Protein AF-A0A974CG20-F1 (afdb_monomer_lite)

Secondary structure (DSSP, 8-state):
---HHHHTT-S--GGGGG--SS--HHHHHHHHHHHHHTT-SPPP-----S--HHHHHHHHHHH-----SSSTTHHHHHHT--EEEEETTTT--EEEESSS-----SS--EEEEEE----

InterPro domains:
  IPR044245 SprT-like domain-containing protein Spartan [PTHR21220] (57-111)

Foldseek 3Di:
DDDPVCVVVDPDDPCVVVDDPDDDPQVVVCVCCCVPVVVPDDDDPDDDDPDPPVVQVVCCVVPVDDDDPDPPCPVVLQVLQQWWKFFQDPVRDIDTDNDPDDPPDPDPRIDTDGGPPDD

Structure (mmCIF, N/CA/C/O backbone):
data_AF-A0A974CG20-F1
#
_entry.id   AF-A0A974CG20-F1
#
loop_
_atom_site.group_PDB
_atom_site.id
_atom_site.type_symbol
_atom_site.label_atom_id
_atom_site.label_alt_id
_atom_site.label_comp_id
_atom_site.label_asym_id
_atom_site.label_entity_id
_atom_site.label_seq_id
_atom_site.pdbx_PDB_ins_code
_atom_site.Cartn_x
_atom_site.Cartn_y
_atom_site.Cartn_z
_atom_site.occupancy
_atom_site.B_iso_or_equiv
_atom_site.auth_seq_id
_atom_site.auth_comp_id
_atom_site.auth_asym_id
_atom_site.auth_atom_id
_atom_site.pdbx_PDB_model_num
ATOM 1 N N . MET A 1 1 ? 12.926 -22.228 27.833 1.00 44.75 1 MET A N 1
ATOM 2 C CA . MET A 1 1 ? 11.455 -22.135 27.722 1.00 44.75 1 MET A CA 1
ATOM 3 C C . MET A 1 1 ? 11.102 -20.659 27.718 1.00 44.75 1 MET A C 1
ATOM 5 O O . MET A 1 1 ? 11.668 -19.958 28.554 1.00 44.75 1 MET A O 1
ATOM 9 N N . PRO A 1 2 ? 10.309 -20.162 26.757 1.00 46.28 2 PRO A N 1
ATOM 10 C CA . PRO A 1 2 ? 9.942 -18.752 26.726 1.00 46.28 2 PRO A CA 1
ATOM 11 C C . PRO A 1 2 ? 9.093 -18.404 27.955 1.00 46.28 2 PRO A C 1
ATOM 13 O O . PRO A 1 2 ? 8.410 -19.257 28.518 1.00 46.28 2 PRO A O 1
ATOM 16 N N . ASN A 1 3 ? 9.198 -17.157 28.405 1.00 40.91 3 ASN A N 1
ATOM 17 C CA . ASN A 1 3 ? 8.448 -16.632 29.539 1.00 40.91 3 ASN A CA 1
ATOM 18 C C . ASN A 1 3 ? 6.965 -16.455 29.135 1.00 40.91 3 ASN A C 1
ATOM 20 O O . ASN A 1 3 ? 6.720 -15.734 28.167 1.00 40.91 3 ASN A O 1
ATOM 24 N N . PRO A 1 4 ? 5.993 -17.043 29.861 1.00 49.53 4 PRO A N 1
ATOM 25 C CA . PRO A 1 4 ? 4.571 -17.037 29.487 1.00 49.53 4 PRO A CA 1
ATOM 26 C C . PRO A 1 4 ? 3.954 -15.635 29.341 1.00 49.53 4 PRO A C 1
ATOM 28 O O . PRO A 1 4 ? 2.990 -15.463 28.606 1.00 49.53 4 PRO A O 1
ATOM 31 N N . ILE A 1 5 ? 4.540 -14.605 29.962 1.00 49.38 5 ILE A N 1
ATOM 32 C CA . ILE A 1 5 ? 4.065 -13.213 29.844 1.00 49.38 5 ILE A CA 1
ATOM 33 C C . ILE A 1 5 ? 4.364 -12.618 28.451 1.00 49.38 5 ILE A C 1
ATOM 35 O O . ILE A 1 5 ? 3.653 -11.731 27.985 1.00 49.38 5 ILE A O 1
ATOM 39 N N . HIS A 1 6 ? 5.411 -13.093 27.765 1.00 46.56 6 HIS A N 1
ATOM 40 C CA . HIS A 1 6 ? 5.769 -12.589 26.433 1.00 46.56 6 HIS A CA 1
ATOM 41 C C . HIS A 1 6 ? 4.850 -13.113 25.326 1.00 46.56 6 HIS A C 1
ATOM 43 O O . HIS A 1 6 ? 4.752 -12.476 24.283 1.00 46.56 6 HIS A O 1
ATOM 49 N N . GLU A 1 7 ? 4.174 -14.238 25.551 1.00 50.69 7 GLU A N 1
ATOM 50 C CA . GLU A 1 7 ? 3.284 -14.867 24.572 1.00 50.69 7 GLU A CA 1
ATOM 51 C C . GLU A 1 7 ? 1.909 -14.180 24.558 1.00 50.69 7 GLU A C 1
ATOM 53 O O . GLU A 1 7 ? 1.377 -13.883 23.495 1.00 50.69 7 GLU A O 1
ATOM 58 N N . GLU A 1 8 ? 1.407 -13.765 25.727 1.00 50.75 8 GLU A N 1
ATOM 59 C CA . GLU A 1 8 ? 0.160 -12.991 25.874 1.00 50.75 8 GLU A CA 1
ATOM 60 C C . GLU A 1 8 ? 0.214 -11.572 25.267 1.00 50.75 8 GLU A C 1
ATOM 62 O O . GLU A 1 8 ? -0.822 -10.950 25.021 1.00 50.75 8 GLU A O 1
ATOM 67 N N . LEU A 1 9 ? 1.420 -11.051 25.020 1.00 45.91 9 LEU A N 1
ATOM 68 C CA . LEU A 1 9 ? 1.667 -9.730 24.430 1.00 45.91 9 LEU A CA 1
ATOM 69 C C . LEU A 1 9 ? 2.395 -9.807 23.078 1.00 45.91 9 LEU A C 1
ATOM 71 O O . LEU A 1 9 ? 2.738 -8.763 22.516 1.00 45.91 9 LEU A O 1
ATOM 75 N N . SER A 1 10 ? 2.651 -11.014 22.559 1.00 51.00 10 SER A N 1
ATOM 76 C CA . SER A 1 10 ? 3.330 -11.188 21.276 1.00 51.00 10 SER A CA 1
ATOM 77 C C . SER A 1 10 ? 2.419 -10.718 20.146 1.00 51.00 10 SER A C 1
ATOM 79 O O . SER A 1 10 ? 1.331 -11.243 19.936 1.00 51.00 10 SER A O 1
ATOM 81 N N . VAL A 1 11 ? 2.880 -9.721 19.391 1.00 53.59 11 VAL A N 1
ATOM 82 C CA . VAL A 1 11 ? 2.206 -9.234 18.172 1.00 53.59 11 VAL A CA 1
ATOM 83 C C . VAL A 1 11 ? 2.372 -10.195 16.992 1.00 53.59 11 VAL A C 1
ATOM 85 O O . VAL A 1 11 ? 1.773 -9.985 15.943 1.00 53.59 11 VAL A O 1
ATOM 88 N N . ILE A 1 12 ? 3.208 -11.222 17.155 1.00 46.75 12 ILE A N 1
ATOM 89 C CA . ILE A 1 12 ? 3.532 -12.216 16.140 1.00 46.75 12 ILE A CA 1
ATOM 90 C C . ILE A 1 12 ? 2.987 -13.552 16.644 1.00 46.75 12 ILE A C 1
ATOM 92 O O . ILE A 1 12 ? 3.507 -14.105 17.615 1.00 46.75 12 ILE A O 1
ATOM 96 N N . ASP A 1 13 ? 1.932 -14.045 16.001 1.00 52.88 13 ASP A N 1
ATOM 97 C CA . ASP A 1 13 ? 1.332 -15.355 16.258 1.00 52.88 13 ASP A CA 1
ATOM 98 C C . ASP A 1 13 ? 1.295 -16.135 14.919 1.00 52.88 13 ASP A C 1
ATOM 100 O O . ASP A 1 13 ? 0.939 -15.550 13.893 1.00 52.88 13 ASP A O 1
ATOM 104 N N . PRO A 1 14 ? 1.688 -17.426 14.877 1.00 53.88 14 PRO A N 1
ATOM 105 C CA . PRO A 1 14 ? 1.644 -18.265 13.670 1.00 53.88 14 PRO A CA 1
ATOM 106 C C . PRO A 1 14 ? 0.293 -18.275 12.933 1.00 53.88 14 PRO A C 1
ATOM 108 O O . PRO A 1 14 ? 0.229 -18.563 11.739 1.00 53.88 14 PRO A O 1
ATOM 111 N N . GLN A 1 15 ? -0.807 -17.937 13.610 1.00 47.72 15 GLN A N 1
ATOM 112 C CA . GLN A 1 15 ? -2.123 -17.782 12.992 1.00 47.72 15 GLN A CA 1
ATOM 113 C C . GLN A 1 15 ? -2.222 -16.565 12.050 1.00 47.72 15 GLN A C 1
ATOM 115 O O . GLN A 1 15 ? -3.116 -16.535 11.203 1.00 47.72 15 GLN A O 1
ATOM 120 N N . TRP A 1 16 ? -1.296 -15.598 12.129 1.00 52.69 16 TRP A N 1
ATOM 121 C CA . TRP A 1 16 ? -1.282 -14.394 11.285 1.00 52.69 16 TRP A CA 1
ATOM 122 C C . TRP A 1 16 ? -0.949 -14.689 9.819 1.00 52.69 16 TRP A C 1
ATOM 124 O O . TRP A 1 16 ? -1.364 -13.938 8.939 1.00 52.69 16 TRP A O 1
ATOM 134 N N . GLU A 1 17 ? -0.277 -15.809 9.538 1.00 53.56 17 GLU A N 1
ATOM 135 C CA . GLU A 1 17 ? -0.023 -16.282 8.169 1.00 53.56 17 GLU A CA 1
ATOM 136 C C . GLU A 1 17 ? -1.299 -16.775 7.463 1.00 53.56 17 GLU A C 1
ATOM 138 O O . GLU A 1 17 ? -1.343 -16.837 6.236 1.00 53.56 17 GLU A O 1
ATOM 143 N N . ASN A 1 18 ? -2.355 -17.081 8.226 1.00 56.50 18 ASN A N 1
ATOM 144 C CA . ASN A 1 18 ? -3.639 -17.583 7.728 1.00 56.50 18 ASN A CA 1
ATOM 145 C C . ASN A 1 18 ? -4.761 -16.531 7.776 1.00 56.50 18 ASN A C 1
ATOM 147 O O . ASN A 1 18 ? -5.938 -16.877 7.655 1.00 56.50 18 ASN A O 1
ATOM 151 N N . LEU A 1 19 ? -4.424 -15.255 7.990 1.00 54.50 19 LEU A N 1
ATOM 152 C CA . LEU A 1 19 ? -5.420 -14.193 8.095 1.00 54.50 19 LEU A CA 1
ATOM 153 C C . LEU A 1 19 ? -6.129 -13.923 6.765 1.00 54.50 19 LEU A C 1
ATOM 155 O O . LEU A 1 19 ? -5.547 -13.987 5.681 1.00 54.50 19 LEU A O 1
ATOM 159 N N . ASP A 1 20 ? -7.410 -13.575 6.896 1.00 52.62 20 ASP A N 1
ATOM 160 C CA . ASP A 1 20 ? -8.280 -13.125 5.816 1.00 52.62 20 ASP A CA 1
ATOM 161 C C . ASP A 1 20 ? -7.569 -12.027 4.997 1.00 52.62 20 ASP A C 1
ATOM 163 O O . ASP A 1 20 ? -7.147 -11.022 5.576 1.00 52.62 20 ASP A O 1
ATOM 167 N N . PRO A 1 21 ? -7.426 -12.171 3.663 1.00 58.19 21 PRO A N 1
ATOM 168 C CA . PRO A 1 21 ? -6.765 -11.181 2.812 1.00 58.19 21 PRO A CA 1
ATOM 169 C C . PRO A 1 21 ? -7.437 -9.799 2.839 1.00 58.19 21 PRO A C 1
ATOM 171 O O . PRO A 1 21 ? -6.884 -8.837 2.297 1.00 58.19 21 PRO A O 1
ATOM 174 N N . LYS A 1 22 ? -8.629 -9.672 3.439 1.00 58.19 22 LYS A N 1
ATOM 175 C CA . LYS A 1 22 ? -9.328 -8.399 3.588 1.00 58.19 22 LYS A CA 1
ATOM 176 C C . LYS A 1 22 ? -9.989 -8.271 4.967 1.00 58.19 22 LYS A C 1
ATOM 178 O O . LYS A 1 22 ? -11.216 -8.313 5.063 1.00 58.19 22 LYS A O 1
ATOM 183 N N . PRO A 1 23 ? -9.208 -8.033 6.032 1.00 75.06 23 PRO A N 1
ATOM 184 C CA . PRO A 1 23 ? -9.781 -7.876 7.355 1.00 75.06 23 PRO A CA 1
ATOM 185 C C . PRO A 1 23 ? -10.607 -6.583 7.443 1.00 75.06 23 PRO A C 1
ATOM 187 O O . PRO A 1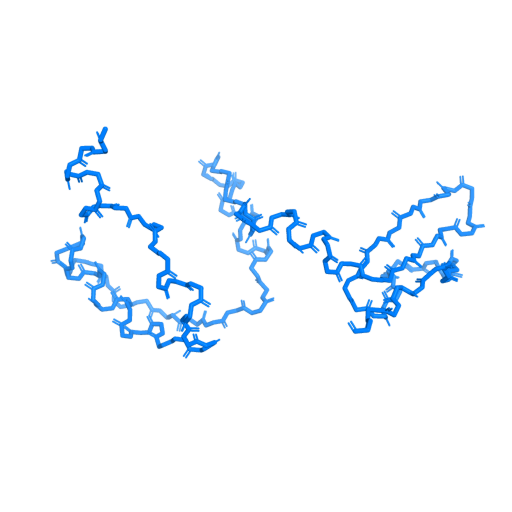 23 ? -10.300 -5.564 6.806 1.00 75.06 23 PRO A O 1
ATOM 190 N N . ASP A 1 24 ? -11.666 -6.617 8.252 1.00 82.00 24 ASP A N 1
ATOM 191 C CA . ASP A 1 24 ? -12.481 -5.440 8.547 1.00 82.00 24 ASP A CA 1
ATOM 192 C C . ASP A 1 24 ? -11.720 -4.494 9.487 1.00 82.00 24 ASP A C 1
ATOM 194 O O . ASP A 1 24 ? -11.630 -4.692 10.701 1.00 82.00 24 ASP A O 1
ATOM 198 N N . ILE A 1 25 ? -11.172 -3.428 8.908 1.00 83.62 25 ILE A N 1
ATOM 199 C CA . ILE A 1 25 ? -10.390 -2.423 9.633 1.00 83.62 25 ILE A CA 1
ATOM 200 C C . ILE A 1 25 ? -11.187 -1.664 10.683 1.00 83.62 25 ILE A C 1
ATOM 202 O O . ILE A 1 25 ? -10.602 -1.216 11.668 1.00 83.62 25 ILE A O 1
ATOM 206 N N . HIS A 1 26 ? -12.497 -1.506 10.501 1.00 86.06 26 HIS A N 1
ATOM 207 C CA . HIS A 1 26 ? -13.326 -0.785 11.461 1.00 86.06 26 HIS A CA 1
ATOM 208 C C . HIS A 1 26 ? -13.598 -1.651 12.688 1.00 86.06 26 HIS A C 1
ATOM 210 O O . HIS A 1 26 ? -13.527 -1.154 13.816 1.00 86.06 26 HIS A O 1
ATOM 216 N N . ALA A 1 27 ? -13.847 -2.947 12.478 1.00 85.44 27 ALA A N 1
ATOM 217 C CA . ALA A 1 27 ? -13.979 -3.914 13.562 1.00 85.44 27 ALA A CA 1
ATOM 218 C C . ALA A 1 27 ? -12.687 -3.991 14.391 1.00 85.44 27 ALA A C 1
ATOM 220 O O . ALA A 1 27 ? -12.728 -3.811 15.611 1.00 85.44 27 ALA A O 1
ATOM 221 N N . LEU A 1 28 ? -11.539 -4.127 13.717 1.00 85.12 28 LEU A N 1
ATOM 222 C CA . LEU A 1 28 ? -10.225 -4.143 14.366 1.00 85.12 28 LEU A CA 1
ATOM 223 C C . LEU A 1 28 ? -9.950 -2.855 15.143 1.00 85.12 28 LEU A C 1
ATOM 225 O O . LEU A 1 28 ? -9.527 -2.901 16.297 1.00 85.12 28 LEU A O 1
ATOM 229 N N . TYR A 1 29 ? -10.224 -1.693 14.546 1.00 87.25 29 TYR A N 1
ATOM 230 C CA . TYR A 1 29 ? -10.041 -0.416 15.230 1.00 87.25 29 TYR A CA 1
ATOM 231 C C . TYR A 1 29 ? -10.854 -0.341 16.526 1.00 87.25 29 TYR A C 1
ATOM 233 O O . TYR A 1 29 ? -10.322 0.055 17.563 1.00 87.25 29 TYR A O 1
ATOM 241 N N . LYS A 1 30 ? -12.131 -0.740 16.488 1.00 86.56 30 LYS A N 1
ATOM 242 C CA . LYS A 1 30 ? -13.007 -0.713 17.664 1.00 86.56 30 LYS A CA 1
ATOM 243 C C . LYS A 1 30 ? -12.487 -1.635 18.769 1.00 86.56 30 LYS A C 1
ATOM 245 O O . LYS A 1 30 ? -12.417 -1.206 19.921 1.00 86.56 30 LYS A O 1
ATOM 250 N N . GLU A 1 31 ? -12.089 -2.856 18.423 1.00 86.31 31 GLU A N 1
ATOM 251 C CA . GLU A 1 31 ? -11.542 -3.822 19.378 1.00 86.31 31 GLU A CA 1
ATOM 252 C C . GLU A 1 31 ? -10.257 -3.299 20.036 1.00 86.31 31 GLU A C 1
ATOM 254 O O . GLU A 1 31 ? -10.152 -3.246 21.265 1.00 86.31 31 GLU A O 1
ATOM 259 N N . LEU A 1 32 ? -9.306 -2.821 19.229 1.00 84.25 32 LEU A N 1
ATOM 260 C CA . LEU A 1 32 ? -8.031 -2.298 19.717 1.00 84.25 32 LEU A CA 1
ATOM 261 C C . LEU A 1 32 ? -8.210 -1.018 20.542 1.00 84.25 32 LEU A C 1
ATOM 263 O O . LEU A 1 32 ? -7.533 -0.845 21.558 1.00 84.25 32 LEU A O 1
ATOM 267 N N . ASN A 1 33 ? -9.137 -0.135 20.155 1.00 88.00 33 ASN A N 1
ATOM 268 C CA . ASN A 1 33 ? -9.449 1.077 20.913 1.00 88.00 33 ASN A CA 1
ATOM 269 C C . ASN A 1 33 ? -9.927 0.728 22.328 1.00 88.00 33 ASN A C 1
ATOM 271 O O . ASN A 1 33 ? -9.447 1.307 23.302 1.00 88.00 33 ASN A O 1
ATOM 275 N N . VAL A 1 34 ? -10.814 -0.259 22.473 1.00 88.38 34 VAL A N 1
ATOM 276 C CA . VAL A 1 34 ? -11.261 -0.734 23.792 1.00 88.38 34 VAL A CA 1
ATOM 277 C C . VAL A 1 34 ? -10.107 -1.378 24.561 1.00 88.38 34 VAL A C 1
ATOM 279 O O . VAL A 1 34 ? -9.853 -0.995 25.705 1.00 88.38 34 VAL A O 1
ATOM 282 N N . LYS A 1 35 ? -9.382 -2.306 23.926 1.00 84.44 35 LYS A N 1
ATOM 283 C CA . LYS A 1 35 ? -8.353 -3.133 24.570 1.00 84.44 35 LYS A CA 1
ATOM 284 C C . LYS A 1 35 ? -7.142 -2.328 25.048 1.00 84.44 35 LYS A C 1
ATOM 286 O O . LYS A 1 35 ? -6.692 -2.512 26.174 1.00 84.44 35 LYS A O 1
ATOM 291 N N . PHE A 1 36 ? -6.634 -1.416 24.221 1.00 82.88 36 PHE A N 1
ATOM 292 C CA . PHE A 1 36 ? -5.374 -0.709 24.484 1.00 82.88 36 PHE A CA 1
ATOM 293 C C . PHE A 1 36 ? -5.567 0.761 24.853 1.00 82.88 36 PHE A C 1
ATOM 295 O O . PHE A 1 36 ? -4.799 1.309 25.644 1.00 82.88 36 PHE A O 1
ATOM 302 N N . PHE A 1 37 ? -6.611 1.404 24.330 1.00 87.75 37 PHE A N 1
ATOM 303 C CA . PHE A 1 37 ? -6.822 2.846 24.481 1.00 87.75 37 PHE A CA 1
ATOM 304 C C . PHE A 1 37 ? -8.027 3.194 25.362 1.00 87.75 37 PHE A C 1
ATOM 306 O O . PHE A 1 37 ? -8.390 4.367 25.487 1.00 87.75 37 PHE A O 1
ATOM 313 N N . ARG A 1 38 ? -8.629 2.189 26.018 1.00 89.06 38 ARG A N 1
ATOM 314 C CA . ARG A 1 38 ? -9.775 2.335 26.931 1.00 89.06 38 ARG A CA 1
ATOM 315 C C . ARG A 1 38 ? -10.954 3.081 26.291 1.00 89.06 38 ARG A C 1
ATOM 317 O O . ARG A 1 38 ? -11.650 3.830 26.971 1.00 89.06 38 ARG A O 1
ATOM 324 N N . GLY A 1 39 ? -11.126 2.936 24.977 1.00 88.25 39 GLY A N 1
ATOM 325 C CA . GLY A 1 39 ? -12.185 3.584 24.203 1.00 88.25 39 GLY A CA 1
ATOM 326 C C . GLY A 1 39 ? -12.057 5.105 24.081 1.00 88.25 39 GLY A C 1
ATOM 327 O O . GLY A 1 39 ? -13.041 5.765 23.764 1.00 88.25 39 GLY A O 1
ATOM 328 N N . LYS A 1 40 ? -10.884 5.686 24.366 1.00 89.50 40 LYS A N 1
ATOM 329 C CA . LYS A 1 40 ? -10.697 7.148 24.368 1.00 89.50 40 LYS A CA 1
ATOM 330 C C . LYS A 1 40 ? -10.356 7.739 23.005 1.00 89.50 40 LYS A C 1
ATOM 332 O O . LYS A 1 40 ? -10.406 8.961 22.866 1.00 89.50 40 LYS A O 1
ATOM 337 N N . LEU A 1 41 ? -9.971 6.924 22.021 1.00 87.06 41 LEU A N 1
ATOM 338 C CA . LEU A 1 41 ? -9.687 7.448 20.690 1.00 87.06 41 LEU A CA 1
ATOM 339 C C . LEU A 1 41 ? -11.004 7.780 19.965 1.00 87.06 41 LEU A C 1
ATOM 341 O O . LEU A 1 41 ? -11.918 6.948 19.977 1.00 87.06 41 LEU A O 1
ATOM 345 N N . PRO A 1 42 ? -11.111 8.962 19.328 1.00 87.75 42 PRO A N 1
ATOM 346 C CA . PRO A 1 42 ? -12.275 9.329 18.523 1.00 87.75 42 PRO A CA 1
ATOM 347 C C . PRO A 1 42 ? -12.383 8.424 17.293 1.00 87.75 42 PRO A C 1
ATOM 349 O O . PRO A 1 42 ? -11.379 7.863 16.862 1.00 87.75 42 PRO A O 1
ATOM 352 N N . GLU A 1 43 ? -13.567 8.278 16.699 1.00 84.25 43 GLU A N 1
ATOM 353 C CA . GLU A 1 43 ? -13.704 7.526 15.445 1.00 84.25 43 GLU A CA 1
ATOM 354 C C . GLU A 1 43 ? -12.958 8.237 14.300 1.00 84.25 43 GLU A C 1
ATOM 356 O O . GLU A 1 43 ? -13.265 9.390 13.987 1.00 84.25 43 GLU A O 1
ATOM 361 N N . PRO A 1 44 ? -11.959 7.587 13.677 1.00 82.44 44 PRO A N 1
ATOM 362 C CA . PRO A 1 44 ? -11.235 8.157 12.555 1.00 82.44 44 PRO A CA 1
ATOM 363 C C . PRO A 1 44 ? -11.964 7.863 11.237 1.00 82.44 44 PRO A C 1
ATOM 365 O O . PRO A 1 44 ? -12.649 6.848 11.102 1.00 82.44 44 PRO A O 1
ATOM 368 N N . ASP A 1 45 ? -11.732 8.697 10.218 1.00 80.88 45 ASP A N 1
ATOM 369 C CA . ASP A 1 45 ? -12.050 8.356 8.822 1.00 80.88 45 ASP A CA 1
ATOM 370 C C . ASP A 1 45 ? -11.057 7.288 8.327 1.00 80.88 45 ASP A C 1
ATOM 372 O O . ASP A 1 45 ? -10.037 7.581 7.697 1.00 80.88 45 ASP A O 1
ATOM 376 N N . LEU A 1 46 ? -11.309 6.040 8.727 1.00 80.81 46 LEU A N 1
ATOM 377 C CA . LEU A 1 46 ? -10.435 4.901 8.482 1.00 80.81 46 LEU A CA 1
ATOM 378 C C . LEU A 1 46 ? -10.665 4.366 7.064 1.00 80.81 46 LEU A C 1
ATOM 380 O O . LEU A 1 46 ? -11.745 3.884 6.735 1.00 80.81 46 LEU A O 1
ATOM 384 N N . LYS A 1 47 ? -9.641 4.442 6.212 1.00 79.50 47 LYS A N 1
ATOM 385 C CA . LYS A 1 47 ? -9.696 3.954 4.829 1.00 79.50 47 LYS A CA 1
ATOM 386 C C . LYS A 1 47 ? -8.469 3.123 4.509 1.00 79.50 47 LYS A C 1
ATOM 388 O O . LYS A 1 47 ? -7.340 3.536 4.775 1.00 79.50 47 LYS A O 1
ATOM 393 N N . TRP A 1 48 ? -8.691 1.991 3.850 1.00 68.06 48 TRP A N 1
ATOM 394 C CA . TRP A 1 48 ? -7.614 1.270 3.188 1.00 68.06 48 TRP A CA 1
ATOM 395 C C . TRP A 1 48 ? -6.996 2.146 2.096 1.00 68.06 48 TRP A C 1
ATOM 397 O O . TRP A 1 48 ? -7.702 2.717 1.263 1.00 68.06 48 TRP A O 1
ATOM 407 N N . SER A 1 49 ? -5.668 2.240 2.085 1.00 65.56 49 SER A N 1
ATOM 408 C CA . SER A 1 49 ? -4.923 2.935 1.039 1.00 65.56 49 SER A CA 1
ATOM 409 C C . SER A 1 49 ? -3.886 2.007 0.433 1.00 65.56 49 SER A C 1
ATOM 411 O O . SER A 1 49 ? -2.975 1.541 1.111 1.00 65.56 49 SER A O 1
ATOM 413 N N . ASN A 1 50 ? -3.948 1.855 -0.887 1.00 63.69 50 ASN A N 1
ATOM 414 C CA . ASN A 1 50 ? -2.922 1.156 -1.665 1.00 63.69 50 ASN A CA 1
ATOM 415 C C . ASN A 1 50 ? -1.638 2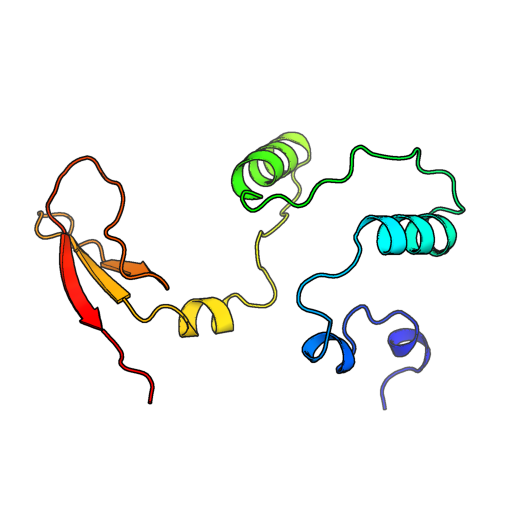.001 -1.820 1.00 63.69 50 ASN A C 1
ATOM 417 O O . ASN A 1 50 ? -0.699 1.606 -2.509 1.00 63.69 50 ASN A O 1
ATOM 421 N N . ARG A 1 51 ? -1.609 3.212 -1.245 1.00 64.12 51 ARG A N 1
ATOM 422 C CA . ARG A 1 51 ? -0.521 4.189 -1.360 1.00 64.12 51 ARG A CA 1
ATOM 423 C C . ARG A 1 51 ? -0.144 4.722 0.019 1.00 64.12 51 ARG A C 1
ATOM 425 O O . ARG A 1 51 ? -0.477 5.846 0.384 1.00 64.12 51 ARG A O 1
ATOM 432 N N . ILE A 1 52 ? 0.600 3.919 0.774 1.00 69.44 52 ILE A N 1
ATOM 433 C CA . ILE A 1 52 ? 1.116 4.306 2.097 1.00 69.44 52 ILE A CA 1
ATOM 434 C C . ILE A 1 52 ? 2.345 5.232 2.024 1.00 69.44 52 ILE A C 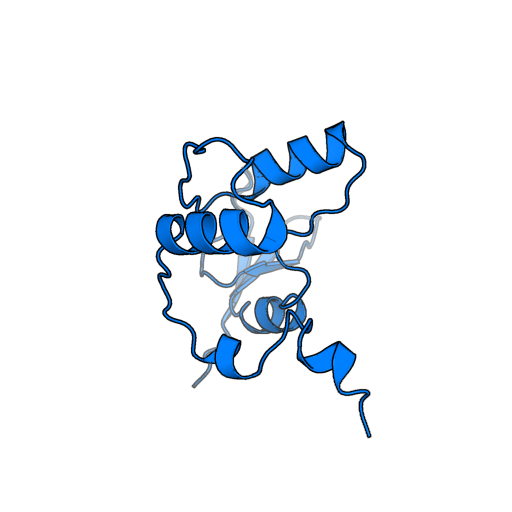1
ATOM 436 O O . ILE A 1 52 ? 2.768 5.801 3.027 1.00 69.44 52 ILE A O 1
ATOM 440 N N . SER A 1 53 ? 2.932 5.415 0.836 1.00 68.00 53 SER A N 1
ATOM 441 C CA . SER A 1 53 ? 4.232 6.075 0.665 1.00 68.00 53 SER A CA 1
ATOM 442 C C . SER A 1 53 ? 4.251 7.545 1.085 1.00 68.00 53 SER A C 1
ATOM 444 O O . SER A 1 53 ? 5.206 7.965 1.737 1.00 68.00 53 SER A O 1
ATOM 446 N N . GLU A 1 54 ? 3.220 8.317 0.734 1.00 73.31 54 GLU A N 1
ATOM 447 C CA . GLU A 1 54 ? 3.167 9.758 1.019 1.00 73.31 54 GLU A CA 1
ATOM 448 C C . GLU A 1 54 ? 2.831 10.068 2.488 1.00 73.31 54 GLU A C 1
ATOM 450 O O . GLU A 1 54 ? 3.610 10.784 3.127 1.00 73.31 54 GLU A O 1
ATOM 455 N N . PRO A 1 55 ? 1.773 9.486 3.094 1.00 78.00 55 PRO A N 1
ATOM 456 C CA . PRO A 1 55 ? 1.498 9.684 4.518 1.00 78.00 55 PRO A CA 1
ATOM 457 C C . PRO A 1 55 ? 2.674 9.263 5.410 1.00 78.00 55 PRO A C 1
ATOM 459 O O . PRO A 1 55 ? 3.073 10.013 6.301 1.00 78.00 55 PRO A O 1
ATOM 462 N N . ARG A 1 56 ? 3.302 8.114 5.114 1.00 80.94 56 ARG A N 1
ATOM 463 C CA . ARG A 1 56 ? 4.478 7.607 5.840 1.00 80.94 56 ARG A CA 1
ATOM 464 C C . ARG A 1 56 ? 5.660 8.575 5.781 1.00 80.94 56 ARG A C 1
ATOM 466 O O . ARG A 1 56 ? 6.246 8.883 6.815 1.00 80.94 56 ARG A O 1
ATOM 473 N N . ARG A 1 57 ? 6.005 9.086 4.588 1.00 79.06 57 ARG A N 1
ATOM 474 C CA . ARG A 1 57 ? 7.092 10.073 4.415 1.00 79.06 57 ARG A CA 1
ATOM 475 C C . ARG A 1 57 ? 6.851 11.324 5.249 1.00 79.06 57 ARG A C 1
ATOM 477 O O . ARG A 1 57 ? 7.772 11.807 5.903 1.00 79.06 57 ARG A O 1
ATOM 484 N N . ARG A 1 58 ? 5.619 11.835 5.236 1.00 84.44 58 ARG A N 1
ATOM 485 C CA . ARG A 1 58 ? 5.239 13.022 6.004 1.00 84.44 58 ARG A CA 1
ATOM 486 C C . ARG A 1 58 ? 5.381 12.790 7.510 1.00 84.44 58 ARG A C 1
ATOM 488 O O . ARG A 1 58 ? 5.953 13.641 8.183 1.00 84.44 58 ARG A O 1
ATOM 495 N N . ILE A 1 59 ? 4.910 11.657 8.032 1.00 82.69 59 ILE A N 1
ATOM 496 C CA . ILE A 1 59 ? 5.002 11.339 9.465 1.00 82.69 59 ILE A CA 1
ATOM 497 C C . ILE A 1 59 ? 6.461 11.197 9.898 1.00 82.69 59 ILE A C 1
ATOM 499 O O . ILE A 1 59 ? 6.864 11.861 10.851 1.00 82.69 59 ILE A O 1
ATOM 503 N N . ASN A 1 60 ? 7.270 10.421 9.171 1.00 84.44 60 ASN A N 1
ATOM 504 C CA . ASN A 1 60 ? 8.690 10.247 9.494 1.00 84.44 60 ASN A CA 1
ATOM 505 C C . ASN A 1 60 ? 9.430 11.593 9.504 1.00 84.44 60 ASN A C 1
ATOM 507 O O . ASN A 1 60 ? 10.217 11.864 10.405 1.00 84.44 60 ASN A O 1
ATOM 511 N N . LYS A 1 61 ? 9.118 12.481 8.548 1.00 84.50 61 LYS A N 1
ATOM 512 C CA . LYS A 1 61 ? 9.706 13.826 8.484 1.00 84.50 61 LYS A CA 1
ATOM 513 C C . LYS A 1 61 ? 9.295 14.722 9.659 1.00 84.50 61 LYS A C 1
ATOM 515 O O . LYS A 1 61 ? 10.122 15.486 10.137 1.00 84.50 61 LYS A O 1
ATOM 520 N N . LEU A 1 62 ? 8.033 14.671 10.087 1.00 86.44 62 LEU A N 1
ATOM 521 C CA . LEU A 1 62 ? 7.505 15.547 11.144 1.00 86.44 62 LEU A CA 1
ATOM 522 C C . LEU A 1 62 ? 7.841 15.065 12.558 1.00 86.44 62 LEU A C 1
ATOM 524 O O . LEU A 1 62 ? 7.953 15.880 13.464 1.00 86.44 62 LEU A O 1
ATOM 528 N N . THR A 1 63 ? 7.956 13.753 12.749 1.00 83.25 63 THR A N 1
ATOM 529 C CA . THR A 1 63 ? 8.069 13.136 14.081 1.00 83.25 63 THR A CA 1
ATOM 530 C C . THR A 1 63 ? 9.449 12.549 14.362 1.00 83.25 63 THR A C 1
ATOM 532 O O . THR A 1 63 ? 9.723 12.171 15.495 1.00 83.25 63 THR A O 1
ATOM 535 N N . GLY A 1 64 ? 10.309 12.429 13.344 1.00 80.00 64 GLY A N 1
ATOM 536 C CA . GLY A 1 64 ? 11.576 11.699 13.444 1.00 80.00 64 GLY A CA 1
ATOM 537 C C . GLY A 1 64 ? 11.408 10.177 13.526 1.00 80.00 64 GLY A C 1
ATOM 538 O O . GLY A 1 64 ? 12.397 9.466 13.689 1.00 80.00 64 GLY A O 1
ATOM 539 N N . ALA A 1 65 ? 10.180 9.658 13.411 1.00 74.88 65 ALA A N 1
ATOM 540 C CA . ALA A 1 65 ? 9.923 8.224 13.407 1.00 74.88 65 ALA A CA 1
ATOM 541 C C . ALA A 1 65 ? 10.532 7.536 12.171 1.00 74.88 65 ALA A C 1
ATOM 543 O O . ALA A 1 65 ? 10.669 8.135 11.102 1.00 74.88 65 ALA A O 1
ATOM 544 N N . ASN A 1 66 ? 10.828 6.241 12.294 1.00 73.56 66 ASN A N 1
ATOM 545 C CA . ASN A 1 66 ? 11.260 5.394 11.182 1.00 73.56 66 ASN A CA 1
ATOM 546 C C . ASN A 1 66 ? 10.191 4.350 10.839 1.00 73.56 66 ASN A C 1
ATOM 548 O O . ASN A 1 66 ? 10.426 3.146 10.912 1.00 73.56 66 ASN A O 1
ATOM 552 N N . ILE A 1 67 ? 8.991 4.807 10.473 1.00 71.88 67 ILE A N 1
ATOM 553 C CA . ILE A 1 67 ? 7.941 3.901 10.005 1.00 71.88 67 ILE A CA 1
ATOM 554 C C . ILE A 1 67 ? 8.400 3.334 8.660 1.00 71.88 67 ILE A C 1
ATOM 556 O O . ILE A 1 67 ? 8.465 4.057 7.655 1.00 71.88 67 ILE A O 1
ATOM 560 N N . MET A 1 68 ? 8.766 2.055 8.639 1.00 66.12 68 MET A N 1
ATOM 561 C CA . MET A 1 68 ? 9.072 1.307 7.424 1.00 66.12 68 MET A CA 1
ATOM 562 C C . MET A 1 68 ? 7.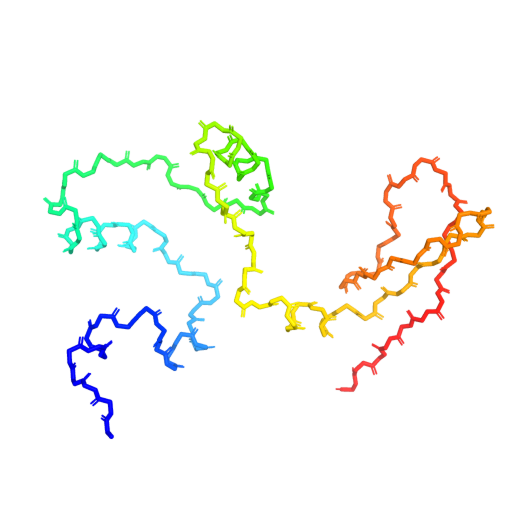763 0.830 6.794 1.00 66.12 68 MET A C 1
ATOM 564 O O . MET A 1 68 ? 6.827 0.476 7.497 1.00 66.12 68 MET A O 1
ATOM 568 N N . ALA A 1 69 ? 7.666 0.874 5.462 1.00 65.19 69 ALA A N 1
ATOM 569 C CA . ALA A 1 69 ? 6.450 0.417 4.785 1.00 65.19 69 ALA A CA 1
ATOM 570 C C . ALA A 1 69 ? 6.273 -1.106 4.908 1.00 65.19 69 ALA A C 1
ATOM 572 O O . ALA A 1 69 ? 5.142 -1.565 4.957 1.00 65.19 69 ALA A O 1
ATOM 573 N N . TYR A 1 70 ? 7.391 -1.843 4.958 1.00 65.25 70 TYR A N 1
ATOM 574 C CA . TYR A 1 70 ? 7.450 -3.303 5.047 1.00 65.25 70 TYR A CA 1
ATOM 575 C C . TYR A 1 70 ? 8.768 -3.715 5.733 1.00 65.25 70 TYR A C 1
ATOM 577 O O . TYR A 1 70 ? 9.745 -3.988 5.035 1.00 65.25 70 TYR A O 1
ATOM 585 N N . PRO A 1 71 ? 8.872 -3.641 7.069 1.00 55.94 71 PRO A N 1
ATOM 586 C CA . PRO A 1 71 ? 10.067 -4.106 7.769 1.00 55.94 71 PRO A CA 1
ATOM 587 C C . PRO A 1 71 ? 10.152 -5.636 7.828 1.00 55.94 71 PRO A C 1
ATOM 589 O O . PRO A 1 71 ? 11.240 -6.179 7.678 1.00 55.94 71 PRO A O 1
ATOM 592 N N . ASP A 1 72 ? 9.008 -6.311 7.940 1.00 57.50 72 ASP A N 1
ATOM 593 C CA . ASP A 1 72 ? 8.955 -7.723 8.352 1.00 57.50 72 ASP A CA 1
ATOM 594 C C . ASP A 1 72 ? 8.936 -8.707 7.174 1.00 57.50 72 ASP A C 1
ATOM 596 O O . ASP A 1 72 ? 9.050 -9.905 7.373 1.00 57.50 72 ASP A O 1
ATOM 600 N N . PHE A 1 73 ? 8.810 -8.189 5.947 1.00 61.88 73 PHE A N 1
ATOM 601 C CA . PHE A 1 73 ? 8.737 -8.987 4.718 1.00 61.88 73 PHE A CA 1
ATOM 602 C C . PHE A 1 73 ? 9.732 -8.515 3.661 1.00 61.88 73 PHE A C 1
ATOM 604 O O . PHE A 1 73 ? 9.478 -8.627 2.461 1.00 61.88 73 PHE A O 1
ATOM 611 N N . LYS A 1 74 ? 10.814 -7.836 4.062 1.00 66.38 74 LYS A N 1
ATOM 612 C CA . LYS A 1 74 ? 11.742 -7.233 3.095 1.00 66.38 74 LYS A CA 1
ATOM 613 C C . LYS A 1 74 ? 12.380 -8.299 2.206 1.00 66.38 74 LYS A C 1
ATOM 615 O O . LYS A 1 74 ? 12.499 -8.074 0.997 1.00 66.38 74 LYS A O 1
ATOM 620 N N . ASP A 1 75 ? 12.732 -9.426 2.809 1.00 70.25 75 ASP A N 1
ATOM 621 C CA . ASP A 1 75 ? 13.389 -10.545 2.150 1.00 70.25 75 ASP A CA 1
ATOM 622 C C . ASP A 1 75 ? 12.386 -11.296 1.262 1.00 70.25 75 ASP A C 1
ATOM 624 O O . ASP A 1 75 ? 12.632 -11.490 0.073 1.00 70.25 75 ASP A O 1
ATOM 628 N N . GLU A 1 76 ? 11.187 -11.586 1.766 1.00 75.56 76 GLU A N 1
ATOM 629 C CA . GLU A 1 76 ? 10.073 -12.194 1.030 1.00 75.56 76 GLU A CA 1
ATOM 630 C C . GLU A 1 76 ? 9.637 -11.322 -0.152 1.00 75.56 76 GLU A C 1
ATOM 632 O O . GLU A 1 76 ? 9.438 -11.805 -1.268 1.00 75.56 76 GLU A O 1
ATOM 637 N N . TYR A 1 77 ? 9.540 -10.010 0.056 1.00 74.94 77 TYR A N 1
ATOM 638 C CA . TYR A 1 77 ? 9.221 -9.044 -0.989 1.00 74.94 77 TYR A CA 1
ATOM 639 C C . TYR A 1 77 ? 10.300 -9.007 -2.074 1.00 74.94 77 TYR A C 1
ATOM 641 O O . TYR A 1 77 ? 9.978 -8.876 -3.257 1.00 74.94 77 TYR A O 1
ATOM 649 N N . ASP A 1 78 ? 11.578 -9.119 -1.704 1.00 76.25 78 ASP A N 1
ATOM 650 C CA . ASP A 1 78 ? 12.675 -9.203 -2.667 1.00 76.25 78 ASP A CA 1
ATOM 651 C C . ASP A 1 78 ? 12.638 -10.527 -3.446 1.00 76.25 78 ASP A C 1
ATOM 653 O O . ASP A 1 78 ? 12.853 -10.511 -4.661 1.00 76.25 78 ASP A O 1
ATOM 657 N N . LEU A 1 79 ? 12.248 -11.635 -2.804 1.00 76.44 79 LEU A N 1
ATOM 658 C CA . LEU A 1 79 ? 12.022 -12.927 -3.460 1.00 76.44 79 LEU A CA 1
ATOM 659 C C . LEU A 1 79 ? 10.886 -12.886 -4.498 1.00 76.44 79 LEU A C 1
ATOM 661 O O . LEU A 1 79 ? 10.930 -13.637 -5.476 1.00 76.44 79 LEU A O 1
ATOM 665 N N . LEU A 1 80 ? 9.883 -12.019 -4.326 1.00 78.00 80 LEU A N 1
ATOM 666 C CA . LEU A 1 80 ? 8.782 -11.848 -5.286 1.00 78.00 80 LEU A CA 1
ATOM 667 C C . LEU A 1 80 ? 9.180 -11.062 -6.546 1.00 78.00 80 LEU A C 1
ATOM 669 O O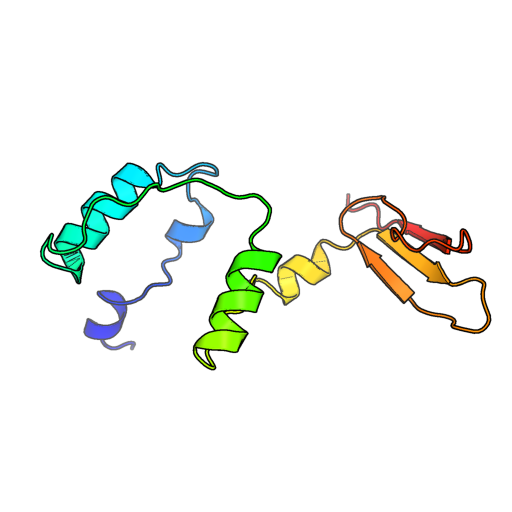 . LEU A 1 80 ? 8.423 -11.033 -7.519 1.00 78.00 80 LEU A O 1
ATOM 673 N N . LYS A 1 81 ? 10.342 -10.400 -6.571 1.00 79.25 81 LYS A N 1
ATOM 674 C CA . LYS A 1 81 ? 10.767 -9.589 -7.721 1.00 79.25 81 LYS A CA 1
ATOM 675 C C . LYS A 1 81 ? 11.310 -10.458 -8.856 1.00 79.25 81 LYS A C 1
ATOM 677 O O . LYS A 1 81 ? 12.514 -10.660 -9.006 1.00 79.25 81 LYS A O 1
ATOM 682 N N . CYS A 1 82 ? 10.410 -10.933 -9.705 1.00 80.50 82 CYS A N 1
ATOM 683 C CA . CYS A 1 82 ? 10.726 -11.803 -10.836 1.00 80.50 82 CYS A CA 1
ATOM 684 C C . CYS A 1 82 ? 11.104 -11.065 -12.134 1.00 80.50 82 CYS A C 1
ATOM 686 O O . CYS A 1 82 ? 11.572 -11.712 -13.071 1.00 80.50 82 CYS A O 1
ATOM 688 N N . HIS A 1 83 ? 10.939 -9.736 -12.209 1.00 79.00 83 HIS A N 1
ATOM 689 C CA . HIS A 1 83 ? 11.212 -8.947 -13.417 1.00 79.00 83 HIS A CA 1
ATOM 690 C C . HIS A 1 83 ? 12.379 -7.984 -13.246 1.00 79.00 83 HIS A C 1
ATOM 692 O O . HIS A 1 83 ? 12.404 -7.174 -12.319 1.00 79.00 83 HIS A O 1
ATOM 698 N N . TRP A 1 84 ? 13.329 -8.073 -14.172 1.00 85.12 84 TRP A N 1
ATOM 699 C CA . TRP A 1 84 ? 14.599 -7.361 -14.112 1.00 85.12 84 TRP A CA 1
ATOM 700 C C . TRP A 1 84 ? 14.715 -6.409 -15.304 1.00 85.12 84 TRP A C 1
ATOM 702 O O . TRP A 1 84 ? 14.495 -6.810 -16.454 1.00 85.12 84 TRP A O 1
ATOM 712 N N . TRP A 1 85 ? 15.060 -5.156 -15.019 1.00 85.69 85 TRP A N 1
ATOM 713 C CA . TRP A 1 85 ? 15.219 -4.082 -15.997 1.00 85.69 85 TRP A CA 1
ATOM 714 C C . TRP A 1 85 ? 16.593 -3.445 -15.848 1.00 85.69 85 TRP A C 1
ATOM 716 O O . TRP A 1 85 ? 16.969 -3.064 -14.743 1.00 85.69 85 TRP A O 1
ATOM 726 N N . GLU A 1 86 ? 17.308 -3.295 -16.954 1.00 85.81 86 GLU A N 1
ATOM 727 C CA . GLU A 1 86 ? 18.624 -2.656 -17.002 1.00 85.81 86 GLU A CA 1
ATOM 728 C C . GLU A 1 86 ? 18.581 -1.383 -17.846 1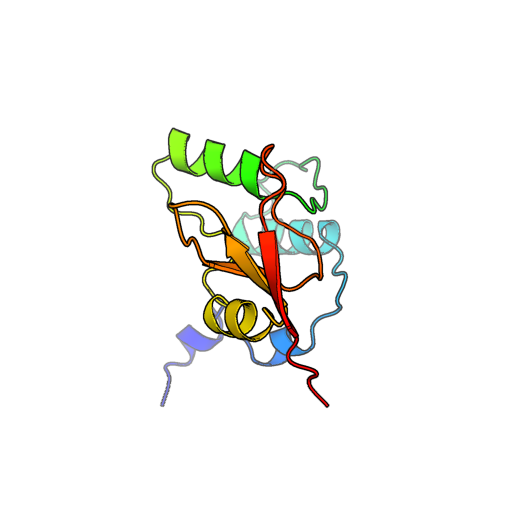.00 85.81 86 GLU A C 1
ATOM 730 O O . GLU A 1 86 ? 17.943 -1.344 -18.904 1.00 85.81 86 GLU A O 1
ATOM 735 N N . CYS A 1 87 ? 19.237 -0.335 -17.346 1.00 84.38 87 CYS A N 1
ATOM 736 C CA . CYS A 1 87 ? 19.442 0.927 -18.045 1.00 84.38 87 CYS A CA 1
ATOM 737 C C . CYS A 1 87 ? 20.433 0.709 -19.190 1.00 84.38 87 CYS A C 1
ATOM 739 O O . CYS A 1 87 ? 21.616 0.495 -18.951 1.00 84.38 87 CYS A O 1
ATOM 741 N N . ASN A 1 88 ? 19.979 0.868 -20.432 1.00 76.62 88 ASN A N 1
ATOM 742 C CA . ASN A 1 88 ? 20.837 0.839 -21.624 1.00 76.62 88 ASN A CA 1
ATOM 743 C C . ASN A 1 88 ? 21.676 2.122 -21.795 1.00 76.62 88 ASN A C 1
ATOM 745 O O . ASN A 1 88 ? 22.384 2.274 -22.788 1.00 76.62 88 ASN A O 1
ATOM 749 N N . GLY A 1 89 ? 21.539 3.088 -20.885 1.00 77.50 89 GLY A N 1
ATOM 750 C CA . GLY A 1 89 ? 22.360 4.294 -20.855 1.00 77.50 89 GLY A CA 1
ATOM 751 C C . GLY A 1 89 ? 23.684 4.072 -20.114 1.00 77.50 89 GLY A C 1
ATOM 752 O O . GLY A 1 89 ? 23.898 3.013 -19.530 1.00 77.50 89 GLY A O 1
ATOM 753 N N . PRO A 1 90 ? 24.543 5.102 -20.017 1.00 78.06 90 PRO A N 1
ATOM 754 C CA . PRO A 1 90 ? 25.813 5.021 -19.279 1.00 78.06 90 PRO A CA 1
ATOM 755 C C . PRO A 1 90 ? 25.629 4.748 -17.777 1.00 78.06 90 PRO A C 1
ATOM 757 O O . PRO A 1 90 ? 26.605 4.549 -17.064 1.00 78.06 90 PRO A O 1
ATOM 760 N N . CYS A 1 91 ? 24.382 4.780 -17.295 1.00 78.88 91 CYS A N 1
ATOM 761 C CA . CYS A 1 91 ? 24.039 4.581 -15.901 1.00 78.88 91 CYS A CA 1
ATOM 762 C C . CYS A 1 91 ? 24.099 3.114 -15.463 1.00 78.88 91 CYS A C 1
ATOM 764 O O . CYS A 1 91 ? 24.393 2.864 -14.299 1.00 78.88 91 CYS A O 1
ATOM 766 N N . GLY A 1 92 ? 23.828 2.157 -16.364 1.00 73.62 92 GLY A N 1
ATOM 767 C CA . GLY A 1 92 ? 23.860 0.720 -16.053 1.00 73.62 92 GLY A CA 1
ATOM 768 C C . GLY A 1 92 ? 22.985 0.296 -14.864 1.00 73.62 92 GLY A C 1
ATOM 769 O O . GLY A 1 92 ? 23.185 -0.774 -14.299 1.00 73.62 92 GLY A O 1
ATOM 770 N N . GLU A 1 93 ? 22.043 1.142 -14.432 1.00 82.75 93 GLU A N 1
ATOM 771 C CA . GLU A 1 93 ? 21.198 0.880 -13.272 1.00 82.75 93 GLU A CA 1
ATOM 772 C C . GLU A 1 93 ? 20.365 -0.389 -13.472 1.00 82.75 93 GLU A C 1
ATOM 774 O O . GLU A 1 93 ? 19.753 -0.587 -14.522 1.00 82.75 93 GLU A O 1
ATOM 779 N N . LEU A 1 94 ? 20.301 -1.217 -12.428 1.00 82.38 94 LEU A N 1
ATOM 780 C CA . LEU A 1 94 ? 19.501 -2.435 -12.384 1.00 82.38 94 LEU A CA 1
ATOM 781 C C . LEU A 1 94 ? 18.293 -2.229 -11.468 1.00 82.38 94 LEU A C 1
ATOM 783 O O . LEU A 1 94 ? 18.429 -1.899 -10.289 1.00 82.38 94 LEU A O 1
ATOM 787 N N . VAL A 1 95 ? 17.094 -2.467 -11.995 1.00 84.56 95 VAL A N 1
ATOM 788 C CA . VAL A 1 95 ? 15.837 -2.324 -11.258 1.00 84.56 95 VAL A CA 1
ATOM 789 C C . VAL A 1 95 ? 15.051 -3.627 -11.293 1.00 84.56 95 VAL A C 1
ATOM 791 O O . VAL A 1 95 ? 14.678 -4.125 -12.354 1.00 84.56 95 VAL A O 1
ATOM 794 N N . THR A 1 96 ? 14.719 -4.143 -10.110 1.00 82.94 96 THR A N 1
ATOM 795 C CA . THR A 1 96 ? 13.897 -5.346 -9.942 1.00 82.94 96 THR A CA 1
ATOM 796 C C . THR A 1 96 ? 12.472 -4.992 -9.507 1.00 82.94 96 THR A C 1
ATOM 798 O O . THR A 1 96 ? 12.234 -4.098 -8.682 1.00 82.94 96 THR A O 1
ATOM 801 N N . ARG A 1 97 ? 11.483 -5.668 -10.099 1.00 80.50 97 ARG A N 1
ATOM 802 C CA . ARG A 1 97 ? 10.045 -5.445 -9.889 1.00 80.50 97 ARG A CA 1
ATOM 803 C C . ARG A 1 97 ? 9.303 -6.777 -9.773 1.00 80.50 97 ARG A C 1
ATOM 805 O O . ARG A 1 97 ? 9.690 -7.762 -10.390 1.00 80.50 97 ARG A O 1
ATOM 812 N N . ILE A 1 98 ? 8.207 -6.767 -9.016 1.00 80.00 98 ILE A N 1
ATOM 813 C CA . ILE A 1 98 ? 7.251 -7.889 -8.933 1.00 80.00 98 ILE A CA 1
ATOM 814 C C . ILE A 1 98 ? 6.384 -7.954 -10.191 1.00 80.00 98 ILE A C 1
ATOM 816 O O . ILE A 1 98 ? 6.066 -9.024 -10.684 1.00 80.00 98 ILE A O 1
ATOM 820 N N . MET A 1 99 ? 6.020 -6.793 -10.737 1.00 76.75 99 MET A N 1
ATOM 821 C CA . MET A 1 99 ? 5.192 -6.693 -11.937 1.00 76.75 99 MET A CA 1
ATOM 822 C C . MET A 1 99 ? 6.062 -6.463 -13.169 1.00 76.75 99 MET A C 1
ATOM 824 O O . MET A 1 99 ? 7.056 -5.735 -13.094 1.00 76.75 99 MET A O 1
ATOM 828 N N . ASN A 1 100 ? 5.649 -7.011 -14.315 1.00 80.44 100 ASN A N 1
ATOM 829 C CA . ASN A 1 100 ? 6.274 -6.769 -15.618 1.00 80.44 100 ASN A CA 1
ATOM 830 C C . ASN A 1 100 ? 5.961 -5.346 -16.115 1.00 80.44 100 ASN A C 1
ATOM 832 O O . ASN A 1 100 ? 5.251 -5.145 -17.099 1.00 80.44 100 ASN A O 1
ATOM 836 N N . ARG A 1 101 ? 6.442 -4.345 -15.377 1.00 78.50 101 ARG A N 1
ATOM 837 C CA . ARG A 1 101 ? 6.250 -2.923 -15.641 1.00 78.50 101 ARG A CA 1
ATOM 838 C C . ARG A 1 101 ? 7.618 -2.235 -15.672 1.00 78.50 101 ARG A C 1
ATOM 840 O O . ARG A 1 101 ? 8.316 -2.292 -14.653 1.00 78.50 101 ARG A O 1
ATOM 847 N N . PRO A 1 102 ? 7.987 -1.575 -16.784 1.00 77.94 102 PRO A N 1
ATOM 848 C CA . PRO A 1 102 ? 9.229 -0.818 -16.853 1.00 77.94 102 PRO A CA 1
ATOM 849 C C . PRO A 1 102 ? 9.213 0.344 -15.846 1.00 77.94 102 PRO A C 1
ATOM 851 O O . PRO A 1 102 ? 8.138 0.851 -15.498 1.00 77.94 102 PRO A O 1
ATOM 854 N N . PRO A 1 103 ? 10.378 0.776 -15.337 1.00 81.75 103 PRO A N 1
ATOM 855 C CA . PRO A 1 103 ? 10.468 1.974 -14.509 1.00 81.75 103 PRO A CA 1
ATOM 856 C C . PRO A 1 103 ? 9.878 3.199 -15.226 1.00 81.75 103 PRO A C 1
ATOM 858 O O . PRO A 1 103 ? 10.102 3.398 -16.415 1.00 81.75 103 PRO A O 1
ATOM 861 N N . ALA A 1 104 ? 9.132 4.034 -14.496 1.00 70.38 104 ALA A N 1
ATOM 862 C CA . ALA A 1 104 ? 8.419 5.197 -15.040 1.00 70.38 104 ALA A CA 1
ATOM 863 C C . ALA A 1 104 ? 9.323 6.431 -15.257 1.00 70.38 104 ALA A C 1
ATOM 865 O O . ALA A 1 104 ? 8.885 7.565 -15.064 1.00 70.38 104 ALA A O 1
ATOM 866 N N . THR A 1 105 ? 10.601 6.232 -15.584 1.00 66.56 105 THR A N 1
ATOM 867 C CA . THR A 1 105 ? 11.520 7.333 -15.888 1.00 66.56 105 THR A CA 1
ATOM 868 C C . THR A 1 105 ? 11.348 7.795 -17.332 1.00 66.56 105 THR A C 1
ATOM 870 O O . THR A 1 105 ? 11.182 6.997 -18.245 1.00 66.56 105 THR A O 1
ATOM 873 N N . GLN A 1 106 ? 11.418 9.112 -17.529 1.00 53.75 106 GLN A N 1
ATOM 874 C CA . GLN A 1 106 ? 11.109 9.838 -18.771 1.00 53.75 106 GLN A CA 1
ATOM 875 C C . GLN A 1 106 ? 12.027 9.506 -19.971 1.00 53.75 106 GLN A C 1
ATOM 877 O O . GLN A 1 106 ? 11.830 10.034 -21.059 1.00 53.75 106 GLN A O 1
ATOM 882 N N . LYS A 1 107 ? 13.045 8.659 -19.782 1.00 54.69 107 LYS A N 1
ATOM 883 C CA . LYS A 1 107 ? 13.968 8.209 -20.828 1.00 54.69 107 LYS A CA 1
ATOM 884 C C . LYS A 1 107 ? 13.762 6.715 -21.051 1.00 54.69 107 LYS A C 1
ATOM 886 O O . LYS A 1 107 ? 14.149 5.900 -20.217 1.00 54.69 107 LYS A O 1
ATOM 891 N N . GLU A 1 108 ? 13.146 6.378 -22.175 1.00 59.56 108 GLU A N 1
ATOM 892 C CA . GLU A 1 108 ? 12.886 5.016 -22.647 1.00 59.56 108 GLU A CA 1
ATOM 893 C C . GLU A 1 108 ? 14.193 4.294 -23.017 1.00 59.56 108 GLU A C 1
ATOM 895 O O . GLU A 1 108 ? 14.531 4.124 -24.183 1.00 59.56 108 GLU A O 1
ATOM 900 N N . MET A 1 109 ? 14.969 3.880 -22.016 1.00 67.31 109 MET A N 1
ATOM 901 C CA . MET A 1 109 ? 16.198 3.102 -22.215 1.00 67.31 109 MET A CA 1
ATOM 902 C C . MET A 1 109 ? 16.269 1.918 -21.249 1.00 67.31 109 MET A C 1
ATOM 904 O O . MET A 1 109 ? 17.307 1.680 -20.644 1.00 67.31 109 MET A O 1
ATOM 908 N N . TRP A 1 110 ? 15.169 1.181 -21.080 1.00 71.56 110 TRP A N 1
ATOM 909 C CA . TRP A 1 110 ? 15.139 -0.017 -20.236 1.00 71.56 110 TRP A CA 1
ATOM 910 C C . TRP A 1 110 ? 15.060 -1.278 -21.089 1.00 71.56 110 TRP A C 1
ATOM 912 O O . TRP A 1 110 ? 14.076 -1.491 -21.800 1.00 71.56 110 TRP A O 1
ATOM 922 N N . ARG A 1 111 ? 16.067 -2.148 -20.992 1.00 74.38 111 ARG A N 1
ATOM 923 C CA . ARG A 1 111 ? 15.991 -3.502 -21.543 1.00 74.38 111 ARG A CA 1
ATOM 924 C C . ARG A 1 111 ? 15.509 -4.458 -20.465 1.00 74.38 111 ARG A C 1
ATOM 926 O O . ARG A 1 111 ? 16.021 -4.476 -19.348 1.00 74.38 111 ARG A O 1
ATOM 933 N N . ARG A 1 112 ? 14.525 -5.285 -20.815 1.00 70.88 112 ARG A N 1
ATOM 934 C CA . ARG A 1 112 ? 14.139 -6.429 -19.989 1.00 70.88 112 ARG A CA 1
ATOM 935 C C . ARG A 1 112 ? 15.198 -7.512 -20.151 1.00 70.88 112 ARG A C 1
ATOM 937 O O . ARG A 1 112 ? 15.412 -7.986 -21.265 1.00 70.88 112 ARG A O 1
ATOM 944 N N . ILE A 1 113 ? 15.836 -7.882 -19.052 1.00 70.75 113 ILE A N 1
ATOM 945 C CA . ILE A 1 113 ? 16.977 -8.807 -19.052 1.00 70.75 113 ILE A CA 1
ATOM 946 C C . ILE A 1 113 ? 16.592 -10.208 -18.572 1.00 70.75 113 ILE A C 1
ATOM 948 O O . ILE A 1 113 ? 17.078 -11.169 -19.154 1.00 70.75 113 ILE A O 1
ATOM 952 N N . TYR A 1 114 ? 15.662 -10.348 -17.613 1.00 66.50 114 TYR A N 1
ATOM 953 C CA . TYR A 1 114 ? 15.214 -11.660 -17.116 1.00 66.50 114 TYR A CA 1
ATOM 954 C C . TYR A 1 114 ? 13.746 -11.681 -16.642 1.00 66.50 114 TYR A C 1
ATOM 956 O O . TYR A 1 114 ? 13.214 -10.682 -16.144 1.00 66.50 114 TYR A O 1
ATOM 964 N N . GLN A 1 115 ? 13.103 -12.846 -16.799 1.00 57.78 115 GLN A N 1
ATOM 965 C CA . GLN A 1 115 ? 11.841 -13.233 -16.161 1.00 57.78 115 GLN A CA 1
ATOM 966 C C . GLN A 1 115 ? 12.058 -14.591 -15.489 1.00 57.78 115 GLN A C 1
ATOM 968 O O . GLN A 1 115 ? 12.200 -15.596 -16.182 1.00 57.78 115 GLN A O 1
ATOM 973 N N . ASN A 1 116 ? 12.089 -14.636 -14.157 1.00 50.53 116 ASN A N 1
ATOM 974 C CA . ASN A 1 116 ? 12.021 -15.920 -13.464 1.00 50.53 116 ASN A CA 1
ATOM 975 C C . ASN A 1 116 ? 10.587 -16.442 -13.591 1.00 50.53 116 ASN A C 1
ATOM 977 O O . ASN A 1 116 ? 9.693 -15.972 -12.887 1.00 50.53 116 ASN A O 1
ATOM 981 N N . PHE A 1 117 ? 10.362 -17.392 -14.501 1.00 45.12 117 PHE A N 1
ATOM 982 C CA . PHE A 1 117 ? 9.180 -18.245 -14.453 1.00 45.12 117 PHE A CA 1
ATOM 983 C C . PHE A 1 117 ? 9.336 -19.145 -13.225 1.00 45.12 117 PHE A C 1
ATOM 985 O O . PHE A 1 117 ? 10.048 -20.145 -13.271 1.00 45.12 117 PHE A O 1
ATOM 992 N N . ARG A 1 118 ? 8.741 -18.752 -12.095 1.00 42.09 118 ARG A N 1
ATOM 993 C CA . ARG A 1 118 ? 8.494 -19.712 -11.016 1.00 42.09 118 ARG A CA 1
ATOM 994 C C . ARG A 1 118 ? 7.428 -20.686 -11.525 1.00 42.09 118 ARG A C 1
ATOM 996 O O . ARG A 1 118 ? 6.358 -20.236 -11.932 1.00 42.09 118 ARG A O 1
ATOM 1003 N N . ILE A 1 119 ? 7.797 -21.966 -11.574 1.00 36.38 119 ILE A N 1
ATOM 1004 C CA . ILE A 1 119 ? 6.885 -23.116 -11.675 1.00 36.38 119 ILE A CA 1
ATOM 1005 C C . ILE A 1 119 ? 6.019 -23.137 -10.415 1.00 36.38 119 ILE A C 1
ATOM 1007 O O . ILE A 1 119 ? 6.577 -22.798 -9.343 1.00 36.38 119 ILE A O 1
#

Radius of gyration: 20.43 Å; chains: 1; bounding box: 40×39×52 Å

Sequence (119 aa):
MPNPIHEELSVIDPQWENLDPKPDIHALYKELNVKFFRGKLPEPDLKWSNRISEPRRRINKLTGANIMAYPDFKDEYDLLKCHWWECNGPCGELVTRIMNRPPATQKEMWRRIYQNFRI

pLDDT: mean 71.06, std 13.97, range [36.38, 89.5]

Organism: Xenopus laevis (NCBI:txid8355)